Protein AF-K1UGI8-F1 (afdb_monomer_lite)

pLDDT: mean 75.91, std 14.56, range [37.72, 95.44]

Organism: NCBI:txid408170

Radius of gyration: 29.43 Å; chains: 1; bounding box: 105×30×56 Å

Foldseek 3Di:
DDDDDDPPPPPPPPDPVVVVCVVCPDDFDDDPAWTDHRPDIHGDDDDPDDDPDDDPCNCVVVCPPPPDHDDDDDDDDDLVVLLVVLVVVLVVLVVVLVVDDDPVSVVVSVVSSVVSVVVNVVSVVVVVVVPPD

Sequence (133 aa):
MKKNQKNEQNKDIYVNQNLLNIISPSGISFDNNYADIGEGVGKIFCISRYPSELDYGWLSDIVNLPGAAATVEYRYSPEDIMIAQFNRRISELKSARETERKESEIQRYEHQIEDLKNLINRISSKKRTGRIF

Secondary structure (DSSP, 8-state):
----------------HHHHHHHSPPPEEE-SS-EEETTEEE---------SS--TTTTHHHHT-TT--------PPPHHHHHHHHHHHHHHHHHHHHH---HHHHHHHHHHHHHHHHHHHHHHHHHHHTT--

Structure (mmCIF, N/CA/C/O backbone):
data_AF-K1UGI8-F1
#
_entry.id   AF-K1UGI8-F1
#
loop_
_atom_site.group_PDB
_atom_site.id
_atom_site.type_symbol
_atom_site.label_a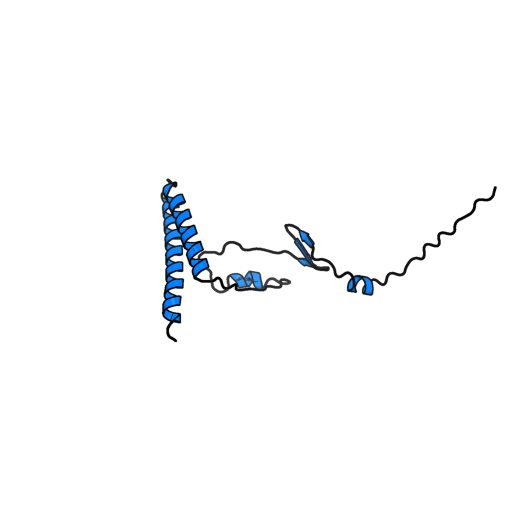tom_id
_atom_site.label_alt_id
_atom_site.label_comp_id
_atom_site.label_asym_id
_atom_site.label_entity_id
_atom_site.label_seq_id
_atom_site.pdbx_PDB_ins_code
_atom_site.Cartn_x
_atom_site.Cartn_y
_atom_site.Cartn_z
_atom_site.occupancy
_atom_site.B_iso_or_equiv
_atom_site.auth_seq_id
_atom_site.auth_comp_id
_atom_site.auth_asym_id
_atom_site.auth_atom_id
_atom_site.pdbx_PDB_model_num
ATOM 1 N N . MET A 1 1 ? 82.433 -15.686 -15.528 1.00 47.03 1 MET A N 1
ATOM 2 C CA . MET A 1 1 ? 81.516 -14.622 -15.999 1.00 47.03 1 MET A CA 1
ATOM 3 C C . MET A 1 1 ? 80.876 -15.049 -17.310 1.00 47.03 1 MET A C 1
ATOM 5 O O . MET A 1 1 ? 81.612 -15.220 -18.270 1.00 47.03 1 MET A O 1
ATOM 9 N N . LYS A 1 2 ? 79.549 -15.221 -17.342 1.00 39.25 2 LYS A N 1
ATOM 10 C CA . LYS A 1 2 ? 78.630 -14.810 -18.426 1.00 39.25 2 LYS A CA 1
ATOM 11 C C . LYS A 1 2 ? 77.217 -15.247 -18.015 1.00 39.25 2 LYS A C 1
ATOM 13 O O . LYS A 1 2 ? 76.942 -16.432 -17.878 1.00 39.25 2 LYS A O 1
ATOM 18 N N . LYS A 1 3 ? 76.391 -14.255 -17.673 1.00 43.81 3 LYS A N 1
ATOM 19 C CA . LYS A 1 3 ? 75.002 -14.400 -17.218 1.00 43.81 3 LYS A CA 1
ATOM 20 C C . LYS A 1 3 ? 74.123 -14.767 -18.418 1.00 43.81 3 LYS A C 1
ATOM 22 O O . LYS A 1 3 ? 74.152 -14.055 -19.417 1.00 43.81 3 LYS A O 1
ATOM 27 N N . ASN A 1 4 ? 73.332 -15.829 -18.288 1.00 45.97 4 ASN A N 1
ATOM 28 C CA . ASN A 1 4 ? 72.234 -16.143 -19.200 1.00 45.97 4 ASN A CA 1
ATOM 29 C C . ASN A 1 4 ? 71.130 -15.094 -19.023 1.00 45.97 4 ASN A C 1
ATOM 31 O O . ASN A 1 4 ? 70.458 -15.070 -17.993 1.00 45.97 4 ASN A O 1
ATOM 35 N N . GLN A 1 5 ? 70.959 -14.216 -20.010 1.00 53.06 5 GLN A N 1
ATOM 36 C CA . GLN A 1 5 ? 69.794 -13.341 -20.096 1.00 53.06 5 GLN A CA 1
ATOM 37 C C . GLN A 1 5 ? 68.646 -14.133 -20.723 1.00 53.06 5 GLN A C 1
ATOM 39 O O . GLN A 1 5 ? 68.666 -14.485 -21.901 1.00 53.06 5 GLN A O 1
ATOM 44 N N . LYS A 1 6 ? 67.669 -14.469 -19.883 1.00 45.66 6 LYS A N 1
ATOM 45 C CA . LYS A 1 6 ? 66.384 -15.044 -20.267 1.00 45.66 6 LYS A CA 1
ATOM 46 C C . LYS A 1 6 ? 65.576 -13.906 -20.902 1.00 45.66 6 LYS A C 1
ATOM 48 O O . LYS A 1 6 ? 65.173 -12.984 -20.202 1.00 45.66 6 LYS A O 1
ATOM 53 N N . ASN A 1 7 ? 65.415 -13.928 -22.223 1.00 46.81 7 ASN A N 1
ATOM 54 C CA . ASN A 1 7 ? 64.569 -12.975 -22.941 1.00 46.81 7 ASN A CA 1
ATOM 55 C C . ASN A 1 7 ? 63.095 -13.271 -22.625 1.00 46.81 7 ASN A C 1
ATOM 57 O O . ASN A 1 7 ? 62.454 -14.067 -23.308 1.00 46.81 7 ASN A O 1
ATOM 61 N N . GLU A 1 8 ? 62.563 -12.638 -21.583 1.00 52.59 8 GLU A N 1
ATOM 62 C CA . GLU A 1 8 ? 61.123 -12.503 -21.368 1.00 52.59 8 GLU A CA 1
ATOM 63 C C . GLU A 1 8 ? 60.584 -11.482 -22.373 1.00 52.59 8 GLU A C 1
ATOM 65 O O . GLU A 1 8 ? 60.508 -10.283 -22.119 1.00 52.59 8 GLU A O 1
ATOM 70 N N . GLN A 1 9 ? 60.248 -11.966 -23.568 1.00 51.59 9 GLN A N 1
ATOM 71 C CA . GLN A 1 9 ? 59.414 -11.215 -24.495 1.00 51.59 9 GLN A CA 1
ATOM 72 C C . GLN A 1 9 ? 57.993 -11.200 -23.922 1.00 51.59 9 GLN A C 1
ATOM 74 O O . GLN A 1 9 ? 57.202 -12.105 -24.191 1.00 51.59 9 GLN A O 1
ATOM 79 N N . ASN A 1 10 ? 57.680 -10.188 -23.109 1.00 51.28 10 ASN A N 1
ATOM 80 C CA . ASN A 1 10 ? 56.299 -9.790 -22.861 1.00 51.28 10 ASN A CA 1
ATOM 81 C C . ASN A 1 10 ? 55.705 -9.401 -24.218 1.00 51.28 10 ASN A C 1
ATOM 83 O O . ASN A 1 10 ? 55.940 -8.311 -24.732 1.00 51.28 10 ASN A O 1
ATOM 87 N N . LYS A 1 11 ? 55.007 -10.345 -24.853 1.00 53.91 11 LYS A N 1
ATOM 88 C CA . LYS A 1 11 ? 54.099 -10.024 -25.946 1.00 53.91 11 LYS A CA 1
ATOM 89 C C . LYS A 1 11 ? 52.990 -9.204 -25.315 1.00 53.91 11 LYS A C 1
ATOM 91 O O . LYS A 1 11 ? 52.168 -9.769 -24.601 1.00 53.91 11 LYS A O 1
ATOM 96 N N . ASP A 1 12 ? 52.983 -7.904 -25.573 1.00 58.81 12 ASP A N 1
ATOM 97 C CA . ASP A 1 12 ? 51.808 -7.077 -25.338 1.00 58.81 12 ASP A CA 1
ATOM 98 C C . ASP A 1 12 ? 50.671 -7.675 -26.171 1.00 58.81 12 ASP A C 1
ATOM 100 O O . ASP A 1 12 ? 50.597 -7.521 -27.393 1.00 58.81 12 ASP A O 1
ATOM 104 N N . ILE A 1 13 ? 49.842 -8.490 -25.522 1.00 72.25 13 ILE A N 1
ATOM 105 C CA . ILE A 1 13 ? 48.660 -9.081 -26.131 1.00 72.25 13 ILE A CA 1
ATOM 106 C C . ILE A 1 13 ? 47.746 -7.901 -26.433 1.00 72.25 13 ILE A C 1
ATOM 108 O O . ILE A 1 13 ? 47.231 -7.263 -25.518 1.00 72.25 13 ILE A O 1
ATOM 112 N N . TYR A 1 14 ? 47.567 -7.585 -27.715 1.00 74.00 14 TYR A N 1
ATOM 113 C CA . TYR A 1 14 ? 46.568 -6.615 -28.137 1.00 74.00 14 TYR A CA 1
ATOM 114 C C . TYR A 1 14 ? 45.187 -7.179 -27.792 1.00 74.00 14 TYR A C 1
ATOM 116 O O . TYR A 1 14 ? 44.647 -8.039 -28.492 1.00 74.00 14 TYR A O 1
ATOM 124 N N . VAL A 1 15 ? 44.646 -6.741 -26.659 1.00 74.62 15 VAL A N 1
ATOM 125 C CA . VAL A 1 15 ? 43.308 -7.113 -26.213 1.00 74.62 15 VAL A CA 1
ATOM 126 C C . VAL A 1 15 ? 42.311 -6.264 -26.991 1.00 74.62 15 VAL A C 1
ATOM 128 O O . VAL A 1 15 ? 42.301 -5.038 -26.895 1.00 74.62 15 VAL A O 1
ATOM 131 N N . ASN A 1 16 ? 41.465 -6.916 -27.786 1.00 82.50 16 ASN A N 1
ATOM 132 C CA . ASN A 1 16 ? 40.372 -6.239 -28.468 1.00 82.50 16 ASN A CA 1
ATOM 133 C C . ASN A 1 16 ? 39.290 -5.882 -27.440 1.00 82.50 16 ASN A C 1
ATOM 135 O O . ASN A 1 16 ? 38.500 -6.736 -27.036 1.00 82.50 16 ASN A O 1
ATOM 139 N N . GLN A 1 17 ? 39.262 -4.612 -27.035 1.00 80.31 17 GLN A N 1
ATOM 140 C CA . GLN A 1 17 ? 38.351 -4.119 -26.005 1.00 80.31 17 GLN A CA 1
ATOM 141 C C . GLN A 1 17 ? 36.870 -4.288 -26.384 1.00 80.31 17 GLN A C 1
ATOM 143 O O . GLN A 1 17 ? 36.048 -4.558 -25.515 1.00 80.31 17 GLN A O 1
ATOM 148 N N . ASN A 1 18 ? 36.529 -4.216 -27.677 1.00 78.62 18 ASN A N 1
ATOM 149 C CA . ASN A 1 18 ? 35.153 -4.421 -28.139 1.00 78.62 18 ASN A CA 1
ATOM 150 C C . ASN A 1 18 ? 34.705 -5.868 -27.919 1.00 78.62 18 ASN A C 1
ATOM 152 O O . ASN A 1 18 ? 33.627 -6.105 -27.383 1.00 78.62 18 ASN A O 1
ATOM 156 N N . LEU A 1 19 ? 35.544 -6.841 -28.295 1.00 79.25 19 LEU A N 1
ATOM 157 C CA . LEU A 1 19 ? 35.249 -8.256 -28.055 1.00 79.25 19 LEU A CA 1
ATOM 158 C C . LEU A 1 19 ? 35.201 -8.571 -26.560 1.00 79.25 19 LEU A C 1
ATOM 160 O O . LEU A 1 19 ? 34.325 -9.320 -26.140 1.00 79.25 19 LEU A O 1
ATOM 164 N N . LEU A 1 20 ? 36.094 -7.977 -25.764 1.00 77.75 20 LEU A N 1
ATOM 165 C CA . LEU A 1 20 ? 36.108 -8.154 -24.314 1.00 77.75 20 LEU A CA 1
ATOM 166 C C . LEU A 1 20 ? 34.818 -7.631 -23.661 1.00 77.75 20 LEU A C 1
ATOM 168 O O . LEU A 1 20 ? 34.237 -8.330 -22.839 1.00 77.75 20 LEU A O 1
ATOM 172 N N . ASN A 1 21 ? 34.335 -6.456 -24.066 1.00 72.50 21 ASN A N 1
ATOM 173 C CA . ASN A 1 21 ? 33.083 -5.890 -23.557 1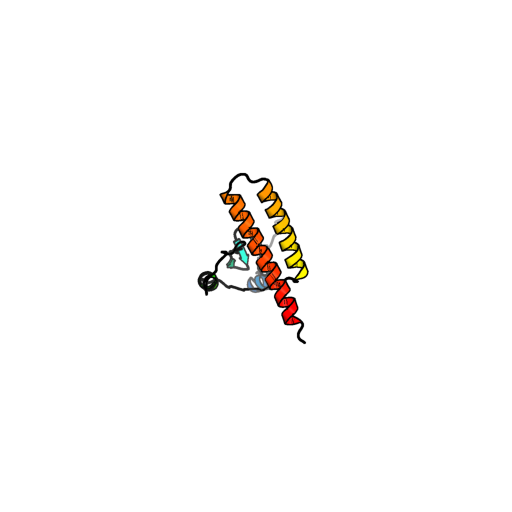.00 72.50 21 ASN A CA 1
ATOM 174 C C . ASN A 1 21 ? 31.847 -6.696 -24.007 1.00 72.50 21 ASN A C 1
ATOM 176 O O . ASN A 1 21 ? 30.855 -6.744 -23.285 1.00 72.50 21 ASN A O 1
ATOM 180 N N . ILE A 1 22 ? 31.898 -7.355 -25.173 1.00 73.88 22 ILE A N 1
ATOM 181 C CA . ILE A 1 22 ? 30.822 -8.245 -25.646 1.00 73.88 22 ILE A CA 1
ATOM 182 C C . ILE A 1 22 ? 30.748 -9.534 -24.810 1.00 73.88 22 ILE A C 1
ATOM 184 O O . ILE A 1 22 ? 29.652 -9.991 -24.492 1.00 73.88 22 ILE A O 1
ATOM 188 N N . ILE A 1 23 ? 31.892 -10.142 -24.473 1.00 77.19 23 ILE A N 1
ATOM 189 C CA . ILE A 1 23 ? 31.934 -11.424 -23.739 1.00 77.19 23 ILE A CA 1
ATOM 190 C C . ILE A 1 23 ? 31.871 -11.257 -22.217 1.00 77.19 23 ILE A C 1
ATOM 192 O O . ILE A 1 23 ? 31.469 -12.187 -21.521 1.00 77.19 23 ILE A O 1
ATOM 196 N N . SER A 1 24 ? 32.247 -10.080 -21.716 1.00 68.25 24 SER A N 1
ATOM 197 C CA . SER A 1 24 ? 32.160 -9.685 -20.311 1.00 68.25 24 SER A CA 1
ATOM 198 C C . SER A 1 24 ? 31.216 -8.487 -20.188 1.00 68.25 24 SER A C 1
ATOM 200 O O . SER A 1 24 ? 31.678 -7.379 -19.902 1.00 68.25 24 SER A O 1
ATOM 202 N N . PRO A 1 25 ? 29.903 -8.668 -20.431 1.00 61.66 25 PRO A N 1
ATOM 203 C CA . PRO A 1 25 ? 28.942 -7.603 -20.182 1.00 61.66 25 PRO A CA 1
ATOM 204 C C . PRO A 1 25 ? 29.038 -7.193 -18.711 1.00 61.66 25 PRO A C 1
ATOM 206 O O . PRO A 1 25 ? 29.231 -8.049 -17.840 1.00 61.66 25 PRO A O 1
ATOM 209 N N . SER A 1 26 ? 28.940 -5.895 -18.418 1.00 65.38 26 SER A N 1
ATOM 210 C CA . SER A 1 26 ? 29.119 -5.439 -17.043 1.00 65.38 26 SER A CA 1
ATOM 211 C C . SER A 1 26 ? 28.057 -6.068 -16.142 1.00 65.38 26 SER A C 1
ATOM 213 O O . SER A 1 26 ? 26.861 -6.056 -16.444 1.00 65.38 26 SER A O 1
ATOM 215 N N . GLY A 1 27 ? 28.523 -6.662 -15.044 1.00 63.84 27 GLY A N 1
ATOM 216 C CA . GLY A 1 27 ? 27.656 -7.268 -14.046 1.00 63.84 27 GLY A CA 1
ATOM 217 C C . GLY A 1 27 ? 26.758 -6.223 -13.394 1.00 63.84 27 GLY A C 1
ATOM 218 O O . GLY A 1 27 ? 27.106 -5.046 -13.322 1.00 63.84 27 GLY A O 1
ATOM 219 N N . ILE A 1 28 ? 25.602 -6.663 -12.907 1.00 66.12 28 ILE A N 1
ATOM 220 C CA . ILE A 1 28 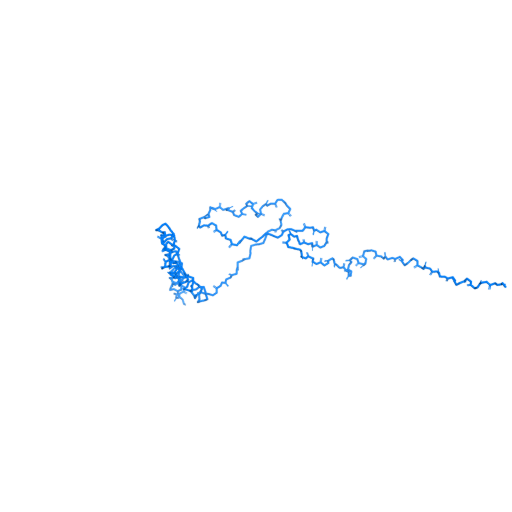? 24.767 -5.823 -12.055 1.00 66.12 28 ILE A CA 1
ATOM 221 C C . ILE A 1 28 ? 25.359 -5.900 -10.650 1.00 66.12 28 ILE A C 1
ATOM 223 O O . ILE A 1 28 ? 25.379 -6.976 -10.048 1.00 66.12 28 ILE A O 1
ATOM 227 N N . SER A 1 29 ? 25.871 -4.779 -10.151 1.00 63.00 29 SER A N 1
ATOM 228 C CA . SER A 1 29 ? 26.342 -4.659 -8.772 1.00 63.00 29 SER A CA 1
ATOM 229 C C . SER A 1 29 ? 25.295 -3.909 -7.962 1.00 63.00 29 SER A C 1
ATOM 231 O O . SER A 1 29 ? 24.814 -2.860 -8.383 1.00 63.00 29 SER A O 1
ATOM 233 N N . PHE A 1 30 ? 24.925 -4.448 -6.804 1.00 63.84 30 PHE A N 1
ATOM 234 C CA . PHE A 1 30 ? 23.979 -3.815 -5.892 1.00 63.84 30 PHE A CA 1
ATOM 235 C C . PHE A 1 30 ? 24.719 -3.410 -4.618 1.00 63.84 30 PHE A C 1
ATOM 237 O O . PHE A 1 30 ? 25.221 -4.270 -3.895 1.00 63.84 30 PHE A O 1
ATOM 244 N N . ASP A 1 31 ? 24.754 -2.114 -4.335 1.00 68.62 31 ASP A N 1
ATOM 245 C CA . ASP A 1 31 ? 25.052 -1.568 -3.012 1.00 68.62 31 ASP A CA 1
ATOM 246 C C . ASP A 1 31 ? 23.724 -1.157 -2.340 1.00 68.62 31 ASP A C 1
ATOM 248 O O . ASP A 1 31 ? 22.673 -1.081 -2.981 1.00 68.62 31 ASP A O 1
ATOM 252 N N . ASN A 1 32 ? 23.735 -0.858 -1.042 1.00 64.50 32 ASN A N 1
ATOM 253 C CA . ASN A 1 32 ? 22.543 -0.466 -0.286 1.00 64.50 32 ASN A CA 1
ATOM 254 C C . ASN A 1 32 ? 21.841 0.777 -0.863 1.00 64.50 32 ASN A C 1
ATOM 256 O O . ASN A 1 32 ? 20.634 0.932 -0.687 1.00 64.50 32 ASN A O 1
ATOM 260 N N . ASN A 1 33 ? 22.584 1.660 -1.540 1.00 60.44 33 ASN A N 1
ATOM 261 C CA . ASN A 1 33 ? 22.072 2.943 -2.034 1.00 60.44 33 ASN A CA 1
ATOM 262 C C . ASN A 1 33 ? 22.145 3.133 -3.555 1.00 60.44 33 ASN A C 1
ATOM 264 O O . ASN A 1 33 ? 21.550 4.095 -4.051 1.00 60.44 33 ASN A O 1
ATOM 268 N N . TYR A 1 34 ? 22.866 2.275 -4.276 1.00 66.81 34 TYR A N 1
ATOM 269 C CA . TYR A 1 34 ? 23.109 2.406 -5.712 1.00 66.81 34 TYR A CA 1
ATOM 270 C C . TYR A 1 34 ? 23.124 1.024 -6.357 1.00 66.81 34 TYR A C 1
ATOM 272 O O . TYR A 1 34 ? 23.553 0.049 -5.747 1.00 66.81 34 TYR A O 1
ATOM 280 N N . ALA A 1 35 ? 22.631 0.948 -7.584 1.00 65.62 35 ALA A N 1
ATOM 281 C CA . ALA A 1 35 ? 22.726 -0.234 -8.419 1.00 65.62 35 ALA A CA 1
ATOM 282 C C . ALA A 1 35 ? 23.500 0.155 -9.676 1.00 65.62 35 ALA A C 1
ATOM 284 O O . ALA A 1 35 ? 23.028 0.982 -10.457 1.00 65.62 35 ALA A O 1
ATOM 285 N N . ASP A 1 36 ? 24.677 -0.427 -9.863 1.00 65.69 36 ASP A N 1
ATOM 286 C CA . ASP A 1 36 ? 25.464 -0.222 -11.071 1.00 65.69 36 ASP A CA 1
ATOM 287 C C . ASP A 1 36 ? 24.988 -1.224 -12.124 1.00 65.69 36 ASP A C 1
ATOM 289 O O . ASP A 1 36 ? 25.007 -2.439 -11.904 1.00 65.69 36 ASP A O 1
ATOM 293 N N . ILE A 1 37 ? 24.525 -0.710 -13.263 1.00 69.62 37 ILE A N 1
ATOM 294 C CA . ILE A 1 37 ? 24.080 -1.503 -14.408 1.00 69.62 37 ILE A CA 1
ATOM 295 C C . ILE A 1 37 ? 24.943 -1.093 -15.593 1.00 69.62 37 ILE A C 1
ATOM 297 O O . ILE A 1 37 ? 24.736 -0.029 -16.183 1.00 69.62 37 ILE A O 1
ATOM 301 N N . GLY A 1 38 ? 25.891 -1.937 -15.997 1.00 69.62 38 GLY A N 1
ATOM 302 C CA . GLY A 1 38 ? 26.684 -1.600 -17.175 1.00 69.62 38 GLY A CA 1
ATOM 303 C C . GLY A 1 38 ? 27.683 -0.477 -16.881 1.00 69.62 38 GLY A C 1
ATOM 304 O O . GLY A 1 38 ? 28.566 -0.600 -16.036 1.00 69.62 38 GLY A O 1
ATOM 305 N N . GLU A 1 39 ? 27.498 0.625 -17.601 1.00 66.62 39 GLU A N 1
ATOM 306 C CA . GLU A 1 39 ? 28.190 1.908 -17.428 1.00 66.62 39 GLU A CA 1
ATOM 307 C C . GLU A 1 39 ? 27.306 2.954 -16.713 1.00 66.62 39 GLU A C 1
ATOM 309 O O . GLU A 1 39 ? 27.737 4.081 -16.475 1.00 66.62 39 GLU A O 1
ATOM 314 N N . GLY A 1 40 ? 26.054 2.606 -16.391 1.00 63.88 40 GLY A N 1
ATOM 315 C CA . GLY A 1 40 ? 25.087 3.494 -15.755 1.00 63.88 40 GLY A CA 1
ATOM 316 C C . GLY A 1 40 ? 25.000 3.268 -14.247 1.00 63.88 40 GLY A C 1
ATOM 317 O O . GLY A 1 40 ? 24.810 2.142 -13.791 1.00 63.88 40 GLY A O 1
ATOM 318 N N . VAL A 1 41 ? 25.070 4.354 -13.474 1.00 67.12 41 VAL A N 1
ATOM 319 C CA . VAL A 1 41 ? 24.758 4.343 -12.038 1.00 67.12 41 VAL A CA 1
ATOM 320 C C . VAL A 1 41 ? 23.259 4.583 -11.870 1.00 67.12 41 VAL A C 1
ATOM 322 O O . VAL A 1 41 ? 22.749 5.656 -12.197 1.00 67.12 41 VAL A O 1
ATOM 325 N N . GLY A 1 42 ? 22.542 3.579 -11.376 1.00 66.38 42 GLY A N 1
ATOM 326 C CA . GLY A 1 42 ? 21.116 3.638 -11.074 1.00 66.38 42 GLY A CA 1
ATOM 327 C C . GLY A 1 42 ? 20.854 3.777 -9.576 1.00 66.38 42 GLY A C 1
ATOM 328 O O . GLY A 1 42 ? 21.638 3.338 -8.735 1.00 66.38 42 GLY A O 1
ATOM 329 N N . LYS A 1 43 ? 19.714 4.370 -9.213 1.00 69.00 43 LYS A N 1
ATOM 330 C CA . LYS A 1 43 ? 19.227 4.403 -7.830 1.00 69.00 43 LYS A CA 1
ATOM 331 C C . LYS A 1 43 ? 17.833 3.807 -7.767 1.00 69.00 43 LYS A C 1
ATOM 333 O O . LYS A 1 43 ? 16.949 4.223 -8.510 1.00 69.00 43 LYS A O 1
ATOM 338 N N . ILE A 1 44 ? 17.646 2.833 -6.883 1.00 71.06 44 ILE A N 1
ATOM 339 C CA . ILE A 1 44 ? 16.367 2.148 -6.706 1.00 71.06 44 ILE A CA 1
ATOM 340 C C . ILE A 1 44 ? 15.681 2.734 -5.474 1.00 71.06 44 ILE A C 1
ATOM 342 O O . ILE A 1 44 ? 16.233 2.710 -4.376 1.00 71.06 44 ILE A O 1
ATOM 346 N N . PHE A 1 45 ? 14.468 3.253 -5.653 1.00 70.69 45 PHE A N 1
ATOM 347 C CA . PHE A 1 45 ? 13.627 3.732 -4.559 1.00 70.69 45 PHE A CA 1
ATOM 348 C C . PHE A 1 45 ? 12.464 2.765 -4.341 1.00 70.69 45 PHE A C 1
ATOM 350 O O . PHE A 1 45 ? 11.755 2.415 -5.282 1.00 70.69 45 PHE A O 1
ATOM 357 N N . CYS A 1 46 ? 12.253 2.346 -3.092 1.00 71.12 46 CYS A N 1
ATOM 358 C CA . CYS A 1 46 ? 11.119 1.513 -2.700 1.00 71.12 46 CYS A CA 1
ATOM 359 C C . CYS A 1 46 ? 10.153 2.332 -1.838 1.00 71.12 46 CYS A C 1
ATOM 361 O O . CYS A 1 46 ? 10.500 2.756 -0.734 1.00 71.12 46 CYS A O 1
ATOM 363 N N . ILE A 1 47 ? 8.933 2.548 -2.336 1.00 70.75 47 ILE A N 1
ATOM 364 C CA . ILE A 1 47 ? 7.855 3.192 -1.579 1.00 70.75 47 ILE A CA 1
ATOM 365 C C . ILE A 1 47 ? 7.054 2.091 -0.882 1.00 70.75 47 ILE A C 1
ATOM 367 O O . ILE A 1 47 ? 6.311 1.348 -1.517 1.00 70.75 47 ILE A O 1
ATOM 371 N N . SER A 1 48 ? 7.223 1.966 0.434 1.00 67.69 48 SER A N 1
ATOM 372 C CA . SER A 1 48 ? 6.584 0.908 1.233 1.00 67.69 48 SER A CA 1
ATOM 373 C C . SER A 1 48 ? 5.241 1.312 1.843 1.00 67.69 48 SER A C 1
ATOM 375 O O . SER A 1 48 ? 4.478 0.450 2.279 1.00 67.69 48 SER A O 1
ATOM 377 N N . ARG A 1 49 ? 4.941 2.614 1.903 1.00 67.44 49 ARG A N 1
ATOM 378 C CA . ARG A 1 49 ? 3.698 3.148 2.465 1.00 67.44 49 ARG A CA 1
ATOM 379 C C . ARG A 1 49 ? 3.112 4.177 1.517 1.00 67.44 49 ARG A C 1
ATOM 381 O O . ARG A 1 49 ? 3.796 5.126 1.144 1.00 67.44 49 ARG A O 1
ATOM 388 N N . TYR A 1 50 ? 1.848 3.981 1.174 1.00 71.69 50 TYR A N 1
ATOM 389 C CA . TYR A 1 50 ? 1.067 4.942 0.411 1.00 71.69 50 TYR A CA 1
ATOM 390 C C . TYR A 1 50 ? 0.243 5.806 1.372 1.00 71.69 50 TYR A C 1
ATOM 392 O O . TYR A 1 50 ? -0.189 5.301 2.415 1.00 71.69 50 TYR A O 1
ATOM 400 N N . PRO A 1 51 ? 0.030 7.090 1.050 1.00 72.75 51 PRO A N 1
ATOM 401 C CA . PRO A 1 51 ? -0.997 7.900 1.693 1.00 72.75 51 PRO A CA 1
ATOM 402 C C . PRO A 1 51 ? -2.366 7.205 1.641 1.00 72.75 51 PRO A C 1
ATOM 404 O O . PRO A 1 51 ? -2.672 6.511 0.671 1.00 72.75 51 PRO A O 1
ATOM 407 N N . SER A 1 52 ? -3.187 7.393 2.678 1.00 67.38 52 SER A N 1
ATOM 408 C CA . SER A 1 52 ? -4.542 6.822 2.738 1.00 67.38 52 SER A CA 1
ATOM 409 C C . SER A 1 52 ? -5.464 7.381 1.650 1.00 67.38 52 SER A C 1
ATOM 411 O O . SER A 1 52 ? -6.359 6.683 1.181 1.00 67.38 52 SER A O 1
ATOM 413 N N . GLU A 1 53 ? -5.220 8.623 1.233 1.00 75.69 53 GLU A N 1
ATOM 414 C CA . GLU A 1 53 ? -5.925 9.307 0.153 1.00 75.69 53 GLU A CA 1
ATOM 415 C C . GLU A 1 53 ? -4.906 9.732 -0.905 1.00 75.69 53 GLU A C 1
ATOM 417 O O . GLU A 1 53 ? -3.870 10.318 -0.588 1.00 75.69 53 GLU A O 1
ATOM 422 N N . LEU A 1 54 ? -5.180 9.376 -2.158 1.00 79.19 54 LEU A N 1
ATOM 423 C CA . LEU A 1 54 ? -4.314 9.642 -3.300 1.00 79.19 54 LEU A CA 1
ATOM 424 C C . LEU A 1 54 ? -5.068 10.522 -4.290 1.00 79.19 54 LEU A C 1
ATOM 426 O O . LEU A 1 54 ? -6.115 10.117 -4.799 1.00 79.19 54 LEU A O 1
ATOM 430 N N . ASP A 1 55 ? -4.506 11.688 -4.598 1.00 81.00 55 ASP A N 1
ATOM 431 C CA . ASP A 1 55 ? -5.000 12.522 -5.686 1.00 81.00 55 ASP A CA 1
ATOM 432 C C . ASP A 1 55 ? -4.706 11.881 -7.046 1.00 81.00 55 ASP A C 1
ATOM 434 O O . ASP A 1 55 ? -3.749 11.114 -7.232 1.00 81.00 55 ASP A O 1
ATOM 438 N N . TYR A 1 56 ? -5.542 12.210 -8.032 1.00 81.94 56 TYR A N 1
ATOM 439 C CA . TYR A 1 56 ? -5.313 11.769 -9.400 1.00 81.94 56 TYR A CA 1
ATOM 440 C C . TYR A 1 56 ? -3.951 12.270 -9.893 1.00 81.94 56 TYR A C 1
ATOM 442 O O . TYR A 1 56 ? -3.653 13.460 -9.831 1.00 81.94 56 TYR A O 1
ATOM 450 N N . GLY A 1 57 ? -3.130 11.353 -10.407 1.00 82.88 57 GLY A N 1
ATOM 451 C CA . GLY A 1 57 ? -1.788 11.687 -10.878 1.00 82.88 57 GLY A CA 1
ATOM 452 C C . GLY A 1 57 ? -0.724 11.763 -9.781 1.00 82.88 57 GLY A C 1
ATOM 453 O O . GLY A 1 57 ? 0.376 12.206 -10.079 1.00 82.88 57 GLY A O 1
ATOM 454 N N . TRP A 1 58 ? -0.976 11.276 -8.561 1.00 83.50 58 TRP A N 1
ATOM 455 C CA . TRP A 1 58 ? 0.026 11.264 -7.480 1.00 83.50 58 TRP A CA 1
ATOM 456 C C . TRP A 1 58 ? 1.379 10.621 -7.866 1.00 83.50 58 TRP A C 1
ATOM 458 O O . TRP A 1 58 ? 2.431 11.072 -7.424 1.00 83.50 58 TRP A O 1
ATOM 468 N N . LEU A 1 59 ? 1.382 9.597 -8.730 1.00 80.69 59 LEU A N 1
ATOM 469 C CA . LEU A 1 59 ? 2.620 8.980 -9.242 1.00 80.69 59 LEU A CA 1
ATOM 470 C C . LEU A 1 59 ? 3.259 9.736 -10.419 1.00 80.69 59 LEU A C 1
ATOM 472 O O . LEU A 1 59 ? 4.384 9.414 -10.794 1.00 80.69 59 LEU A O 1
ATOM 476 N N . SER A 1 60 ? 2.564 10.705 -11.019 1.00 84.06 60 SER A N 1
ATOM 477 C CA . SER A 1 60 ? 2.969 11.374 -12.263 1.00 84.06 60 SER A CA 1
ATOM 478 C C . SER A 1 60 ? 4.332 12.042 -12.133 1.00 84.06 60 SER A C 1
ATOM 480 O O . SER A 1 60 ? 5.191 11.853 -12.990 1.00 84.06 60 SER A O 1
ATOM 482 N N . ASP A 1 61 ? 4.566 12.759 -11.036 1.00 82.38 61 ASP A N 1
ATOM 483 C CA . ASP A 1 61 ? 5.823 13.484 -10.824 1.00 82.38 61 ASP A CA 1
ATOM 484 C C . ASP A 1 61 ? 7.021 12.535 -10.679 1.00 82.38 61 ASP A C 1
ATOM 486 O O . ASP A 1 61 ? 8.133 12.856 -11.091 1.00 82.38 61 ASP A O 1
ATOM 490 N N . ILE A 1 62 ? 6.788 11.337 -10.134 1.00 79.19 62 ILE A N 1
ATOM 491 C CA . ILE A 1 62 ? 7.820 10.312 -9.932 1.00 79.19 62 ILE A CA 1
ATOM 492 C C . ILE A 1 62 ? 8.101 9.572 -11.243 1.00 79.19 62 ILE A C 1
ATOM 494 O O . ILE A 1 62 ? 9.254 9.323 -11.590 1.00 79.19 62 ILE A O 1
ATOM 498 N N . VAL A 1 63 ? 7.046 9.221 -11.979 1.00 81.81 63 VAL A N 1
ATOM 499 C CA . VAL A 1 63 ? 7.129 8.474 -13.242 1.00 81.81 63 VAL A CA 1
ATOM 500 C C . VAL A 1 63 ? 7.736 9.325 -14.361 1.00 81.81 63 VAL A C 1
ATOM 502 O O . VAL A 1 63 ? 8.428 8.786 -15.218 1.00 81.81 63 VAL A O 1
ATOM 505 N N . ASN A 1 64 ? 7.517 10.642 -14.338 1.00 83.38 64 ASN A N 1
ATOM 506 C CA . ASN A 1 64 ? 7.976 11.569 -15.376 1.00 83.38 64 ASN A CA 1
ATOM 507 C C . ASN A 1 64 ? 9.337 12.225 -15.079 1.00 83.38 64 ASN A C 1
ATOM 509 O O . ASN A 1 64 ? 9.684 13.228 -15.707 1.00 83.38 64 ASN A O 1
ATOM 513 N N . LEU A 1 65 ? 10.124 11.693 -14.138 1.00 84.62 65 LEU A N 1
ATOM 514 C CA . LEU A 1 65 ? 11.445 12.240 -13.836 1.00 84.62 65 LEU A CA 1
ATOM 515 C C . LEU A 1 65 ? 12.377 12.122 -15.069 1.00 84.62 65 LEU A C 1
ATOM 517 O O . LEU A 1 65 ? 12.542 11.021 -15.604 1.00 84.62 65 LEU A O 1
ATOM 521 N N . PRO A 1 66 ? 13.032 13.212 -15.520 1.00 81.06 66 PRO A N 1
ATOM 522 C CA . PRO A 1 66 ? 13.958 13.158 -16.649 1.00 81.06 66 PRO A CA 1
ATOM 523 C C . PRO A 1 66 ? 15.090 12.152 -16.410 1.00 81.06 66 PRO A C 1
ATOM 525 O O . PRO A 1 66 ? 15.800 12.233 -15.410 1.00 81.06 66 PRO A O 1
ATOM 528 N N . GLY A 1 67 ? 15.270 11.208 -17.337 1.00 74.75 67 GLY A N 1
ATOM 529 C CA . GLY A 1 67 ? 16.298 10.167 -17.236 1.00 74.75 67 GLY A CA 1
ATOM 530 C C . GLY A 1 67 ? 15.922 8.960 -16.367 1.00 74.75 67 GLY A C 1
ATOM 531 O O . GLY A 1 67 ? 16.752 8.068 -16.205 1.00 74.75 67 GLY A O 1
ATOM 532 N N . ALA A 1 68 ? 14.695 8.889 -15.838 1.00 72.88 68 ALA A N 1
ATOM 533 C CA . ALA A 1 68 ? 14.186 7.703 -15.155 1.00 72.88 68 ALA A CA 1
ATOM 534 C C . ALA A 1 68 ? 13.342 6.832 -16.097 1.00 72.88 68 ALA A C 1
ATOM 536 O O . ALA A 1 68 ? 12.525 7.329 -16.869 1.00 72.88 68 ALA A O 1
ATOM 537 N N . ALA A 1 69 ? 13.510 5.513 -15.999 1.00 73.19 69 ALA A N 1
ATOM 538 C CA . ALA A 1 69 ? 12.580 4.545 -16.567 1.00 73.19 69 ALA A CA 1
ATOM 539 C C . ALA A 1 69 ? 11.667 4.037 -15.446 1.00 73.19 69 ALA A C 1
ATOM 541 O O . ALA A 1 69 ? 12.144 3.489 -14.452 1.00 73.19 69 ALA A O 1
ATOM 542 N N . ALA A 1 70 ? 10.357 4.214 -15.600 1.00 71.69 70 ALA A N 1
ATOM 543 C CA . ALA A 1 70 ? 9.369 3.755 -14.633 1.00 71.69 70 ALA A CA 1
ATOM 544 C C . ALA A 1 70 ? 8.584 2.567 -15.198 1.00 71.69 70 ALA A C 1
ATOM 546 O O . ALA A 1 70 ? 8.115 2.592 -16.333 1.00 71.69 70 ALA A O 1
ATOM 547 N N . THR A 1 71 ? 8.431 1.513 -14.399 1.00 76.12 71 THR A N 1
ATOM 548 C CA . THR A 1 71 ? 7.585 0.355 -14.717 1.00 76.12 71 THR A CA 1
ATOM 549 C C . THR A 1 71 ? 6.660 0.104 -13.538 1.00 76.12 71 THR A C 1
ATOM 551 O O . THR A 1 71 ? 7.122 -0.035 -12.408 1.00 76.12 71 THR A O 1
ATOM 554 N N . VAL A 1 72 ? 5.353 0.054 -13.796 1.00 76.50 72 VAL A N 1
ATOM 555 C CA . VAL A 1 72 ? 4.341 -0.248 -12.779 1.00 76.50 72 VAL A CA 1
ATOM 556 C C . VAL A 1 72 ? 3.846 -1.668 -13.013 1.00 76.50 72 VAL A C 1
ATOM 558 O O . VAL A 1 72 ? 3.135 -1.934 -13.979 1.00 76.50 72 VAL A O 1
ATOM 561 N N . GLU A 1 73 ? 4.234 -2.586 -12.133 1.00 77.56 73 GLU A N 1
ATOM 562 C CA . GLU A 1 73 ? 3.742 -3.961 -12.148 1.00 77.56 73 GLU 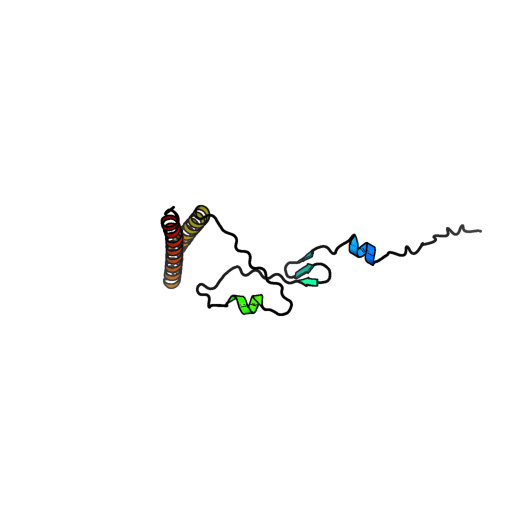A CA 1
ATOM 563 C C . GLU A 1 73 ? 2.609 -4.110 -11.128 1.00 77.56 73 GLU A C 1
ATOM 565 O O . GLU A 1 73 ? 2.778 -3.814 -9.943 1.00 77.56 73 GLU A O 1
ATOM 570 N N . TYR A 1 74 ? 1.451 -4.600 -11.574 1.00 73.44 74 TYR A N 1
ATOM 571 C CA . TYR A 1 74 ? 0.369 -4.975 -10.672 1.00 73.44 74 TYR A CA 1
ATOM 572 C C . TYR A 1 74 ? 0.392 -6.483 -10.436 1.00 73.44 74 TYR A C 1
ATOM 574 O O . TYR A 1 74 ? 0.106 -7.271 -11.337 1.00 73.44 74 TYR A O 1
ATOM 582 N N . ARG A 1 75 ? 0.704 -6.892 -9.205 1.00 76.62 75 ARG A N 1
ATOM 583 C CA . ARG A 1 75 ? 0.664 -8.302 -8.807 1.00 76.62 75 ARG A CA 1
ATOM 584 C C . ARG A 1 75 ? -0.666 -8.611 -8.144 1.00 76.62 75 ARG A C 1
ATOM 586 O O . ARG A 1 75 ? -0.935 -8.165 -7.029 1.00 76.62 75 ARG A O 1
ATOM 593 N N . TYR A 1 76 ? -1.497 -9.390 -8.829 1.00 75.00 76 TYR A N 1
ATOM 594 C CA . TYR A 1 76 ? -2.757 -9.847 -8.258 1.00 75.00 76 TYR A CA 1
ATOM 595 C C . TYR A 1 76 ? -2.485 -10.834 -7.118 1.00 75.00 76 TYR A C 1
ATOM 597 O O . TYR A 1 76 ? -1.786 -11.831 -7.296 1.00 75.00 76 TYR A O 1
ATOM 605 N N . SER A 1 77 ? -3.047 -10.554 -5.945 1.00 80.06 77 SER A N 1
ATOM 606 C CA . SER A 1 77 ? -3.000 -11.461 -4.798 1.00 80.06 77 SER A CA 1
ATOM 607 C C . SER A 1 77 ? -4.353 -12.160 -4.650 1.00 80.06 77 SER A C 1
ATOM 609 O O . SER A 1 77 ? -5.375 -11.469 -4.671 1.00 80.06 77 SER A O 1
ATOM 611 N N . PRO A 1 78 ? -4.393 -13.497 -4.485 1.00 85.88 78 PRO A N 1
ATOM 612 C CA . PRO A 1 78 ? -5.640 -14.223 -4.271 1.00 85.88 78 PRO A CA 1
ATOM 613 C C . PRO A 1 78 ? -6.431 -13.671 -3.082 1.00 85.88 78 PRO A C 1
ATOM 615 O O . PRO A 1 78 ? -5.865 -13.380 -2.024 1.00 85.88 78 PRO A O 1
ATOM 618 N N . GLU A 1 79 ? -7.750 -13.567 -3.245 1.00 84.19 79 GLU A N 1
ATOM 619 C CA . GLU A 1 79 ? -8.650 -12.957 -2.258 1.00 84.19 79 GLU A CA 1
ATOM 620 C C . GLU A 1 79 ? -8.562 -13.628 -0.881 1.00 84.19 79 GLU A C 1
ATOM 622 O O . GLU A 1 79 ? -8.513 -12.940 0.137 1.00 84.19 79 GLU A O 1
ATOM 627 N N . ASP A 1 80 ? -8.480 -14.961 -0.837 1.00 86.44 80 ASP A N 1
ATOM 628 C CA . ASP A 1 80 ? -8.436 -15.715 0.420 1.00 86.44 80 ASP A CA 1
ATOM 629 C C . ASP A 1 80 ? -7.151 -15.418 1.218 1.00 86.44 80 ASP A C 1
ATOM 631 O O . ASP A 1 80 ? -7.187 -15.282 2.443 1.00 86.44 80 ASP A O 1
ATOM 635 N N . ILE A 1 81 ? -6.022 -15.235 0.520 1.00 87.94 81 ILE A N 1
ATOM 636 C CA . ILE A 1 81 ? -4.736 -14.869 1.131 1.00 87.94 81 ILE A CA 1
ATOM 637 C C . ILE A 1 81 ? -4.806 -13.437 1.671 1.00 87.94 81 ILE A C 1
ATOM 639 O O . ILE A 1 81 ? -4.383 -13.183 2.799 1.00 87.94 81 ILE A O 1
ATOM 643 N N . MET A 1 82 ? -5.383 -12.510 0.900 1.00 87.06 82 MET A N 1
ATOM 644 C CA . MET A 1 82 ? -5.570 -11.113 1.310 1.00 87.06 82 MET A CA 1
ATOM 645 C C . MET A 1 82 ? -6.451 -11.004 2.560 1.00 87.06 82 MET A C 1
ATOM 647 O O . MET A 1 82 ? -6.068 -10.355 3.533 1.00 87.06 82 MET A O 1
ATOM 651 N N . ILE A 1 83 ? -7.598 -11.691 2.580 1.00 90.25 83 ILE A N 1
ATOM 652 C CA . ILE A 1 83 ? -8.515 -11.697 3.729 1.00 90.25 83 ILE A CA 1
ATOM 653 C C . ILE A 1 83 ? -7.837 -12.302 4.965 1.00 90.25 83 ILE A C 1
ATOM 655 O O . ILE A 1 83 ? -7.971 -11.758 6.062 1.00 90.25 83 ILE A O 1
ATOM 659 N N . ALA A 1 84 ? -7.074 -13.390 4.814 1.00 91.12 84 ALA A N 1
ATOM 660 C CA . ALA A 1 84 ? -6.329 -13.987 5.922 1.00 91.12 84 ALA A CA 1
ATOM 661 C C . ALA A 1 84 ? -5.296 -13.012 6.520 1.00 91.12 84 ALA A C 1
ATOM 663 O O . ALA A 1 84 ? -5.209 -12.884 7.744 1.00 91.12 84 ALA A O 1
ATOM 664 N N . GLN A 1 85 ? -4.563 -12.278 5.677 1.00 91.00 85 GLN A N 1
ATOM 665 C CA . GLN A 1 85 ? -3.611 -11.254 6.123 1.00 91.00 85 GLN A CA 1
ATOM 666 C C . GLN A 1 85 ? -4.309 -10.088 6.834 1.00 91.00 85 GLN A C 1
ATOM 668 O O . GLN A 1 85 ? -3.862 -9.659 7.898 1.00 91.00 85 GLN A O 1
ATOM 673 N N . PHE A 1 86 ? -5.440 -9.610 6.309 1.00 92.31 86 PHE A N 1
ATOM 674 C CA . PHE A 1 86 ? -6.221 -8.557 6.965 1.00 92.31 86 PHE A CA 1
ATOM 675 C C . PHE A 1 86 ? -6.771 -9.008 8.319 1.00 92.31 86 PHE A C 1
ATOM 677 O O . PHE A 1 86 ? -6.663 -8.265 9.291 1.00 92.31 86 PHE A O 1
ATOM 684 N N . ASN A 1 87 ? -7.276 -10.239 8.431 1.00 93.38 87 ASN A N 1
ATOM 685 C CA . ASN A 1 87 ? -7.731 -10.799 9.707 1.00 93.38 87 ASN A CA 1
ATOM 686 C C . ASN A 1 87 ? -6.598 -10.896 10.734 1.00 93.38 87 ASN A C 1
ATOM 688 O O . ASN A 1 87 ? -6.784 -10.516 11.893 1.00 93.38 87 ASN A O 1
ATOM 692 N N . ARG A 1 88 ? -5.410 -11.349 10.312 1.00 95.44 88 ARG A N 1
ATOM 693 C CA . ARG A 1 88 ? -4.217 -11.353 11.166 1.00 95.44 88 ARG A CA 1
ATOM 694 C C . ARG A 1 88 ? -3.899 -9.943 11.660 1.00 95.44 88 ARG A C 1
ATOM 696 O O . ARG A 1 88 ? -3.724 -9.743 12.860 1.00 95.44 88 ARG A O 1
ATOM 703 N N . ARG A 1 89 ? -3.898 -8.958 10.759 1.00 93.25 89 ARG A N 1
ATOM 704 C CA . ARG A 1 89 ? -3.611 -7.565 11.112 1.00 93.25 89 ARG A CA 1
ATOM 705 C C . ARG A 1 89 ? -4.657 -6.967 12.054 1.00 93.25 89 ARG A C 1
ATOM 707 O O . ARG A 1 89 ? -4.288 -6.274 12.996 1.00 93.25 89 ARG A O 1
ATOM 714 N N . ILE A 1 90 ? -5.941 -7.272 11.858 1.00 94.19 90 ILE A N 1
ATOM 715 C CA . ILE A 1 90 ? -7.017 -6.887 12.784 1.00 94.19 90 ILE A CA 1
ATOM 716 C C . ILE A 1 90 ? -6.755 -7.469 14.177 1.00 94.19 90 ILE A C 1
ATOM 718 O O . ILE A 1 90 ? -6.933 -6.763 15.167 1.00 94.19 90 ILE A O 1
ATOM 722 N N . SER A 1 91 ? -6.325 -8.731 14.270 1.00 95.00 91 SER A N 1
ATOM 723 C CA . SER A 1 91 ? -5.991 -9.350 15.557 1.00 95.00 91 SER A CA 1
ATOM 724 C C . SER A 1 91 ? -4.838 -8.623 16.251 1.00 95.00 91 SER A C 1
ATOM 726 O O . SER A 1 91 ? -4.946 -8.308 17.431 1.00 95.00 91 SER A O 1
ATOM 728 N N . GLU A 1 92 ? -3.769 -8.302 15.518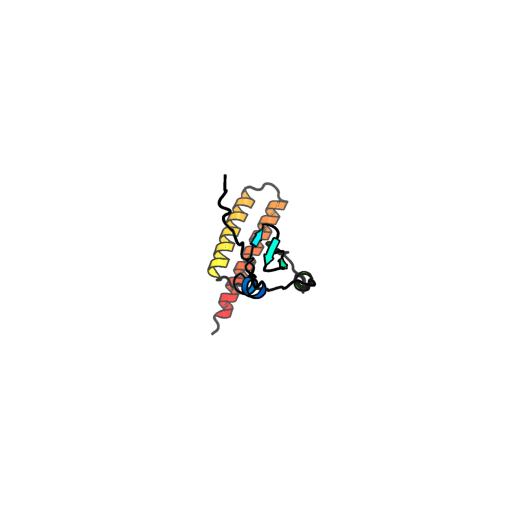 1.00 94.88 92 GLU A N 1
ATOM 729 C CA . GLU A 1 92 ? -2.623 -7.549 16.047 1.00 94.88 92 GLU A CA 1
ATOM 730 C C . GLU A 1 92 ? -3.033 -6.156 16.549 1.00 94.88 92 GLU A C 1
ATOM 732 O O . GLU A 1 92 ? -2.640 -5.749 17.641 1.00 94.88 92 GLU A O 1
ATOM 737 N N . LEU A 1 93 ? -3.854 -5.435 15.778 1.00 93.69 93 LEU A N 1
ATOM 738 C CA . LEU A 1 93 ? -4.348 -4.108 16.153 1.00 93.69 93 LEU A CA 1
ATOM 739 C C . LEU A 1 93 ? -5.272 -4.158 17.375 1.00 93.69 93 LEU A C 1
ATOM 741 O O . LEU A 1 93 ? -5.199 -3.274 18.222 1.00 93.69 93 LEU A O 1
ATOM 745 N N . LYS A 1 94 ? -6.109 -5.196 17.504 1.00 93.69 94 LYS A N 1
ATOM 746 C CA . LYS A 1 94 ? -6.946 -5.400 18.697 1.00 93.69 94 LYS A CA 1
ATOM 747 C C . LYS A 1 94 ? -6.094 -5.614 19.947 1.00 93.69 94 LYS A C 1
ATOM 749 O O . LYS A 1 94 ? -6.344 -4.960 20.954 1.00 93.69 94 LYS A O 1
ATOM 754 N N . SER A 1 95 ? -5.062 -6.454 19.865 1.00 93.75 95 SER A N 1
ATOM 755 C CA . SER A 1 95 ? -4.130 -6.666 20.980 1.00 93.75 95 SER A CA 1
ATOM 756 C C . SER A 1 95 ? -3.355 -5.392 21.341 1.00 93.75 95 SER A C 1
ATOM 758 O O . SER A 1 95 ? -3.179 -5.086 22.521 1.00 93.75 95 SER A O 1
ATOM 760 N N . ALA A 1 96 ? -2.932 -4.611 20.340 1.00 91.25 96 ALA A N 1
ATOM 761 C CA . ALA A 1 96 ? -2.285 -3.319 20.565 1.00 91.25 96 ALA A CA 1
ATOM 762 C C . ALA A 1 96 ? -3.231 -2.318 21.253 1.00 91.25 96 ALA A C 1
ATOM 764 O O . ALA A 1 96 ? -2.830 -1.658 22.209 1.00 91.25 96 ALA A O 1
ATOM 765 N N . ARG A 1 97 ? -4.501 -2.265 20.829 1.00 91.88 97 ARG A N 1
ATOM 766 C CA . ARG A 1 97 ? -5.539 -1.419 21.434 1.00 91.88 97 ARG A CA 1
ATOM 767 C C . ARG A 1 97 ? -5.771 -1.747 22.909 1.00 91.88 97 ARG A C 1
ATOM 769 O O . ARG A 1 97 ? -5.913 -0.833 23.704 1.00 91.88 97 ARG A O 1
ATOM 776 N N . GLU A 1 98 ? -5.813 -3.027 23.279 1.00 90.50 98 GLU A N 1
ATOM 777 C CA . GLU A 1 98 ? -6.034 -3.457 24.673 1.00 90.50 98 GLU A CA 1
ATOM 778 C C . GLU A 1 98 ? -4.895 -3.062 25.621 1.00 90.50 98 GLU A C 1
ATOM 780 O O . GLU A 1 98 ? -5.117 -2.866 26.815 1.00 90.50 98 GLU A O 1
ATOM 785 N N . THR A 1 99 ? -3.678 -2.938 25.094 1.00 90.62 99 THR A N 1
ATOM 786 C CA . THR A 1 99 ? -2.489 -2.579 25.881 1.00 90.62 99 THR A CA 1
ATOM 787 C C . THR A 1 99 ? -2.307 -1.060 25.989 1.00 90.62 99 THR A C 1
ATOM 789 O O . THR A 1 99 ? -1.620 -0.569 26.889 1.00 90.62 99 THR A O 1
ATOM 792 N N . GLU A 1 100 ? -2.913 -0.304 25.075 1.00 91.75 100 GLU A N 1
ATOM 793 C CA . GLU A 1 100 ? -2.756 1.141 24.969 1.00 91.75 100 GLU A CA 1
ATOM 794 C C . GLU A 1 100 ? -3.627 1.884 25.990 1.00 91.75 100 GLU A C 1
ATOM 796 O O . GLU A 1 100 ? -4.762 1.507 26.271 1.00 91.75 100 GLU A O 1
ATOM 801 N N . ARG A 1 101 ? -3.088 2.966 26.560 1.00 86.25 101 ARG A N 1
ATOM 802 C CA . ARG A 1 101 ? -3.794 3.787 27.564 1.00 86.25 101 ARG A CA 1
ATOM 803 C C . ARG A 1 101 ? -4.211 5.148 27.025 1.00 86.25 101 ARG A C 1
ATOM 805 O O . ARG A 1 101 ? -5.024 5.829 27.644 1.00 86.25 101 ARG A O 1
ATOM 812 N N . LYS A 1 102 ? -3.619 5.579 25.910 1.00 93.50 102 LYS A N 1
ATOM 813 C CA . LYS A 1 102 ? -3.918 6.867 25.285 1.00 93.50 102 LYS A CA 1
ATOM 814 C C . LYS A 1 102 ? -5.151 6.753 24.400 1.00 93.50 102 LYS A C 1
ATOM 816 O O . LYS A 1 102 ? -5.118 6.076 23.377 1.00 93.50 102 LYS A O 1
ATOM 821 N N . GLU A 1 103 ? -6.183 7.512 24.744 1.00 87.56 103 GLU A N 1
ATOM 822 C CA . GLU A 1 103 ? -7.447 7.571 24.002 1.00 87.56 103 GLU A CA 1
ATOM 823 C C . GLU A 1 103 ? -7.252 7.892 22.507 1.00 87.56 103 GLU A C 1
ATOM 825 O O . GLU A 1 103 ? -7.859 7.262 21.648 1.00 87.56 103 GLU A O 1
ATOM 830 N N . SER A 1 104 ? -6.332 8.802 22.166 1.00 90.56 104 SER A N 1
ATOM 831 C CA . SER A 1 104 ? -6.032 9.142 20.766 1.00 90.56 104 SER A CA 1
ATOM 832 C C . SER A 1 104 ? -5.484 7.961 19.957 1.00 90.56 104 SER A C 1
ATOM 834 O O . SER A 1 104 ? -5.821 7.793 18.786 1.00 90.56 104 SER A O 1
ATOM 836 N N . GLU A 1 105 ? -4.633 7.133 20.567 1.00 90.06 105 GLU A N 1
ATOM 837 C CA . GLU A 1 105 ? -4.059 5.962 19.901 1.00 90.06 105 GLU A CA 1
ATOM 838 C C . GLU A 1 105 ? -5.078 4.822 19.822 1.00 90.06 105 GLU A C 1
ATOM 840 O O . GLU A 1 105 ? -5.156 4.151 18.794 1.00 90.06 105 GLU A O 1
ATOM 845 N N . ILE A 1 106 ? -5.927 4.664 20.845 1.00 90.94 106 ILE A N 1
ATOM 846 C CA . ILE A 1 106 ? -7.077 3.750 20.809 1.00 90.94 106 ILE A CA 1
ATOM 847 C C . ILE A 1 106 ? -7.968 4.082 19.608 1.00 90.94 106 ILE A C 1
ATOM 849 O O . ILE A 1 106 ? -8.222 3.203 18.783 1.00 90.94 106 ILE A O 1
ATOM 853 N N . GLN A 1 107 ? -8.349 5.351 19.440 1.00 91.19 107 GLN A N 1
ATOM 854 C CA . GLN A 1 107 ? -9.157 5.800 18.302 1.00 91.19 107 GLN A CA 1
ATOM 855 C C . GLN A 1 107 ? -8.467 5.544 16.954 1.00 91.19 107 GLN A C 1
ATOM 857 O O . GLN A 1 107 ? -9.109 5.083 16.008 1.00 91.19 107 GLN A O 1
ATOM 862 N N . ARG A 1 108 ? -7.145 5.759 16.850 1.00 89.38 108 ARG A N 1
ATOM 863 C CA . ARG A 1 108 ? -6.384 5.418 15.630 1.00 89.38 108 ARG A CA 1
ATOM 864 C C . ARG A 1 108 ? -6.408 3.926 15.320 1.00 89.38 108 ARG A C 1
ATOM 866 O O . ARG A 1 108 ? -6.490 3.565 14.144 1.00 89.38 108 ARG A O 1
ATOM 873 N N . TYR A 1 109 ? -6.287 3.061 16.324 1.00 92.06 109 TYR A N 1
ATOM 874 C CA . TYR A 1 109 ? -6.364 1.616 16.119 1.00 92.06 109 TYR A CA 1
ATOM 875 C C . TYR A 1 109 ? -7.771 1.184 15.713 1.00 92.06 109 TYR A C 1
ATOM 877 O O . TYR A 1 109 ? -7.909 0.353 14.818 1.00 92.06 109 TYR A O 1
ATOM 885 N N . GLU A 1 110 ? -8.811 1.766 16.309 1.00 92.19 110 GLU A N 1
ATOM 886 C CA . GLU A 1 110 ? -10.199 1.486 15.934 1.00 92.19 110 GLU A CA 1
ATOM 887 C C . GLU A 1 110 ? -10.502 1.894 14.496 1.00 92.19 110 GLU A C 1
ATOM 889 O O . GLU A 1 110 ? -11.077 1.099 13.754 1.00 92.19 110 GLU A O 1
ATOM 894 N N . HIS A 1 111 ? -10.032 3.069 14.075 1.00 92.06 111 HIS A N 1
ATOM 895 C CA . HIS A 1 111 ? -10.171 3.517 12.694 1.00 92.06 111 HIS A CA 1
ATOM 896 C C . HIS A 1 111 ? -9.479 2.558 11.713 1.00 92.06 111 HIS A C 1
ATOM 898 O O . HIS A 1 111 ? -10.109 2.069 10.780 1.00 92.06 111 HIS A O 1
ATOM 904 N N . GLN A 1 112 ? -8.228 2.168 11.990 1.00 90.88 112 G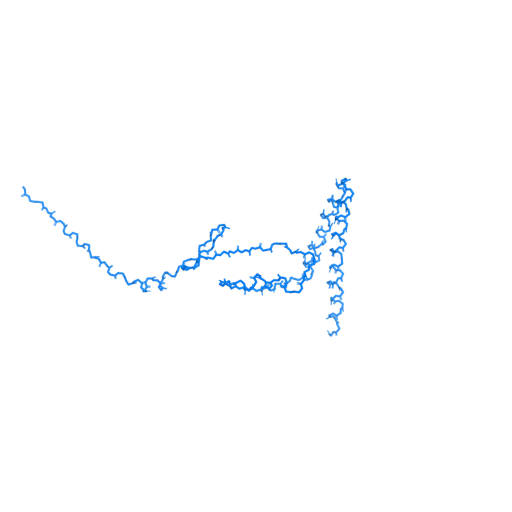LN A N 1
ATOM 905 C CA . GLN A 1 112 ? -7.499 1.192 11.164 1.00 90.88 112 GLN A CA 1
ATOM 906 C C . GLN A 1 112 ? -8.190 -0.178 11.105 1.00 90.88 112 GLN A C 1
ATOM 908 O O . GLN A 1 112 ? -8.201 -0.832 10.061 1.00 90.88 112 GLN A O 1
ATOM 913 N N . ILE A 1 113 ? -8.754 -0.646 12.223 1.00 93.81 113 ILE A N 1
ATOM 914 C CA . ILE A 1 113 ? -9.515 -1.900 12.264 1.00 93.81 113 ILE A CA 1
ATOM 915 C C . ILE A 1 113 ? -10.754 -1.792 11.372 1.00 93.81 113 ILE A C 1
ATOM 917 O O . ILE A 1 113 ? -11.078 -2.744 10.659 1.00 93.81 113 ILE A O 1
ATOM 921 N N . GLU A 1 114 ? -11.450 -0.660 11.414 1.00 94.31 114 GLU A N 1
ATOM 922 C CA . GLU A 1 114 ? -12.651 -0.435 10.618 1.00 94.31 114 GLU A CA 1
ATOM 923 C C . GLU A 1 114 ? -12.341 -0.359 9.119 1.00 94.31 114 GLU A C 1
ATOM 925 O O . GLU A 1 114 ? -13.015 -1.008 8.317 1.00 94.31 114 GLU A O 1
ATOM 930 N N . ASP A 1 115 ? -11.253 0.309 8.739 1.00 91.94 115 ASP A N 1
ATOM 931 C CA . ASP A 1 115 ? -10.772 0.345 7.355 1.00 91.94 115 ASP A CA 1
ATOM 932 C C . ASP A 1 115 ? -10.487 -1.061 6.813 1.00 91.94 115 ASP A C 1
ATOM 934 O O . ASP A 1 115 ? -10.931 -1.422 5.718 1.00 91.94 115 ASP A O 1
ATOM 938 N N . LEU A 1 116 ? -9.811 -1.905 7.601 1.00 91.44 116 LEU A N 1
ATOM 939 C CA . LEU A 1 116 ? -9.524 -3.288 7.214 1.00 91.44 116 LEU A CA 1
ATOM 940 C C . LEU A 1 116 ? -10.803 -4.118 7.040 1.00 91.44 116 LEU A C 1
ATOM 942 O O . LEU A 1 116 ? -10.909 -4.883 6.079 1.00 91.44 116 LEU A O 1
ATOM 946 N N . LYS A 1 117 ? -11.806 -3.953 7.913 1.00 92.44 117 LYS A N 1
ATOM 947 C CA . LYS A 1 117 ? -13.111 -4.617 7.736 1.00 92.44 117 LYS A CA 1
ATOM 948 C C . LYS A 1 117 ? -13.816 -4.144 6.468 1.00 92.44 117 LYS A C 1
ATOM 950 O O . LYS A 1 117 ? -14.370 -4.965 5.736 1.00 92.44 117 LYS A O 1
ATOM 955 N N . ASN A 1 118 ? -13.777 -2.844 6.184 1.00 91.62 118 ASN A N 1
ATOM 956 C CA . ASN A 1 118 ? -14.363 -2.277 4.975 1.00 91.62 118 ASN A CA 1
ATOM 957 C C . ASN A 1 118 ? -13.697 -2.835 3.711 1.00 91.62 118 ASN A C 1
ATOM 959 O O . ASN A 1 118 ? -14.393 -3.178 2.752 1.00 91.62 118 ASN A O 1
ATOM 963 N N . LEU A 1 119 ? -12.373 -3.011 3.717 1.00 88.69 119 LEU A N 1
ATOM 964 C CA . LEU A 1 119 ? -11.644 -3.669 2.630 1.00 88.69 119 LEU A CA 1
ATOM 965 C C . LEU A 1 119 ? -12.061 -5.136 2.458 1.00 88.69 119 LEU A C 1
ATOM 967 O O . LEU A 1 119 ? -12.352 -5.551 1.335 1.00 88.69 119 LEU A O 1
ATOM 971 N N . ILE A 1 120 ? -12.171 -5.905 3.548 1.00 89.75 120 ILE A N 1
ATOM 972 C CA . ILE A 1 120 ? -12.665 -7.295 3.505 1.00 89.75 120 ILE A CA 1
ATOM 973 C C . ILE A 1 120 ? -14.072 -7.348 2.897 1.00 89.75 120 ILE A C 1
ATOM 975 O O . ILE A 1 120 ? -14.339 -8.172 2.020 1.00 89.75 120 ILE A O 1
ATOM 979 N N . ASN A 1 121 ? -14.963 -6.446 3.314 1.00 89.44 121 ASN A N 1
ATOM 980 C CA . ASN A 1 121 ? -16.327 -6.372 2.796 1.00 89.44 121 ASN A CA 1
ATOM 981 C C . ASN A 1 121 ? -16.359 -6.066 1.295 1.00 89.44 121 ASN A C 1
ATOM 983 O O . ASN A 1 121 ? -17.142 -6.682 0.575 1.00 89.44 121 ASN A O 1
ATOM 987 N N . ARG A 1 122 ? -15.496 -5.167 0.804 1.00 86.25 122 ARG A N 1
ATOM 988 C CA . ARG A 1 122 ? -15.381 -4.840 -0.629 1.00 86.25 122 ARG A CA 1
ATOM 989 C C . ARG A 1 122 ? -14.866 -6.015 -1.463 1.00 86.25 122 ARG A C 1
ATOM 991 O O . ARG A 1 122 ? -15.354 -6.234 -2.568 1.00 86.25 122 ARG A O 1
ATOM 998 N N . ILE A 1 123 ? -13.906 -6.780 -0.944 1.00 85.50 123 ILE A N 1
ATOM 999 C CA . ILE A 1 123 ? -13.400 -7.986 -1.621 1.00 85.50 123 ILE A CA 1
ATOM 1000 C C . ILE A 1 123 ? -14.502 -9.056 -1.659 1.00 85.50 123 ILE A C 1
ATOM 1002 O O . ILE A 1 123 ? -14.828 -9.596 -2.714 1.00 85.50 123 ILE A O 1
ATOM 1006 N N . SER A 1 124 ? -15.152 -9.298 -0.519 1.00 80.50 124 SER A N 1
ATOM 1007 C CA . SER A 1 124 ? -16.220 -10.294 -0.386 1.00 80.50 124 SER A CA 1
ATOM 1008 C C . SER A 1 124 ? -17.470 -9.955 -1.213 1.00 80.50 124 SER A C 1
ATOM 1010 O O . SER A 1 124 ? -18.085 -10.844 -1.807 1.00 80.50 124 SER A O 1
ATOM 1012 N N . SER A 1 125 ? -17.848 -8.676 -1.311 1.00 74.56 125 SER A N 1
ATOM 1013 C CA . SER A 1 125 ? -18.972 -8.244 -2.151 1.00 74.56 125 SER A CA 1
ATOM 1014 C C . SER A 1 125 ? -18.670 -8.425 -3.639 1.00 74.56 125 SER A C 1
ATOM 1016 O O . SER A 1 125 ? -19.533 -8.897 -4.379 1.00 74.56 125 SER A O 1
ATOM 1018 N N . LYS A 1 126 ? -17.430 -8.165 -4.073 1.00 64.75 126 LYS A N 1
ATOM 1019 C CA . LYS A 1 126 ? -17.000 -8.385 -5.459 1.00 64.75 126 LYS A CA 1
ATOM 1020 C C . LYS A 1 126 ? -17.056 -9.864 -5.860 1.00 64.75 126 LYS A C 1
ATOM 1022 O O . LYS A 1 126 ? -17.523 -10.166 -6.957 1.00 64.75 126 LYS A O 1
ATOM 1027 N N . LYS A 1 127 ? -16.724 -10.785 -4.947 1.00 59.94 127 LYS A N 1
ATOM 1028 C CA . LYS A 1 127 ? -16.903 -12.240 -5.131 1.00 59.94 127 LYS A CA 1
ATOM 1029 C C . LYS A 1 127 ? -18.364 -12.645 -5.369 1.00 59.94 127 LYS A C 1
ATOM 1031 O O . LYS A 1 127 ? -18.624 -13.598 -6.101 1.00 59.94 127 LYS A O 1
ATOM 1036 N N . ARG A 1 128 ? -19.329 -11.938 -4.764 1.00 49.91 128 ARG A N 1
ATOM 1037 C CA . ARG A 1 128 ? -20.769 -12.192 -4.970 1.00 49.91 128 ARG A CA 1
ATOM 1038 C C . ARG A 1 128 ? -21.256 -11.677 -6.323 1.00 49.91 128 ARG A C 1
ATOM 1040 O O . ARG A 1 128 ? -22.009 -12.379 -6.986 1.00 49.91 128 ARG A O 1
ATOM 1047 N N . THR A 1 129 ? -20.796 -10.504 -6.753 1.00 55.69 129 THR A N 1
ATOM 1048 C CA . THR A 1 129 ? -21.193 -9.912 -8.043 1.00 55.69 129 THR A CA 1
ATOM 1049 C C . THR A 1 129 ? -20.505 -10.581 -9.239 1.00 55.69 129 THR A C 1
ATOM 1051 O O . THR A 1 129 ? -21.084 -10.654 -10.315 1.00 55.69 129 THR A O 1
ATOM 1054 N N . GLY A 1 130 ? -19.298 -11.126 -9.068 1.00 56.16 130 GLY A N 1
ATOM 1055 C CA . GLY A 1 130 ? -18.577 -11.856 -10.121 1.00 56.16 130 GLY A CA 1
ATOM 1056 C C . GLY A 1 130 ? -19.063 -13.289 -10.379 1.00 56.16 130 GLY A C 1
ATOM 1057 O O . GLY A 1 130 ? -18.523 -13.952 -11.253 1.00 56.16 130 GLY A O 1
ATOM 1058 N N . ARG A 1 131 ? -20.058 -13.782 -9.627 1.00 45.97 131 ARG A N 1
ATOM 1059 C CA . ARG A 1 131 ? -20.639 -15.135 -9.761 1.00 45.97 131 ARG A CA 1
ATOM 1060 C C . ARG A 1 131 ? -21.921 -15.186 -10.597 1.00 45.97 131 ARG A C 1
ATOM 1062 O O . ARG A 1 131 ? -22.641 -16.177 -10.553 1.00 45.97 131 ARG A O 1
ATOM 1069 N N . ILE A 1 132 ? -22.219 -14.119 -11.331 1.00 41.78 132 ILE A N 1
ATOM 1070 C CA . ILE A 1 132 ? -23.408 -14.023 -12.181 1.00 41.78 132 ILE A CA 1
ATOM 1071 C C . ILE A 1 132 ? -23.052 -14.382 -13.631 1.00 41.78 132 ILE A C 1
ATOM 1073 O O . ILE A 1 132 ? -23.412 -13.621 -14.508 1.00 41.78 132 ILE A O 1
ATOM 1077 N N . PHE A 1 133 ? -22.319 -15.472 -13.882 1.00 37.72 133 PHE A N 1
ATOM 1078 C CA . PHE A 1 133 ? -22.262 -16.205 -15.160 1.00 37.72 133 PHE A CA 1
ATOM 1079 C C . PHE A 1 133 ? -21.748 -17.622 -14.894 1.00 37.72 133 PHE A C 1
ATOM 1081 O O . PHE A 1 133 ? -20.766 -17.748 -14.124 1.00 37.72 133 PHE A O 1
#